Protein AF-A0A3D2IS46-F1 (afdb_monomer)

Mean predicted aligned error: 16.1 Å

Structure (mmCIF, N/CA/C/O backbone):
data_AF-A0A3D2IS46-F1
#
_entry.id   AF-A0A3D2IS46-F1
#
loop_
_atom_site.group_PDB
_atom_site.id
_atom_site.type_symbol
_atom_site.label_atom_id
_atom_site.label_alt_id
_atom_site.label_comp_id
_atom_site.label_asym_id
_atom_site.label_entity_id
_atom_site.label_seq_id
_atom_site.pdbx_PDB_ins_code
_atom_site.Cartn_x
_atom_site.Cartn_y
_atom_site.Cartn_z
_atom_site.occupancy
_atom_site.B_iso_or_equiv
_atom_site.auth_seq_id
_atom_site.auth_comp_id
_atom_site.auth_asym_id
_atom_site.auth_atom_id
_atom_site.pdbx_PDB_model_num
AT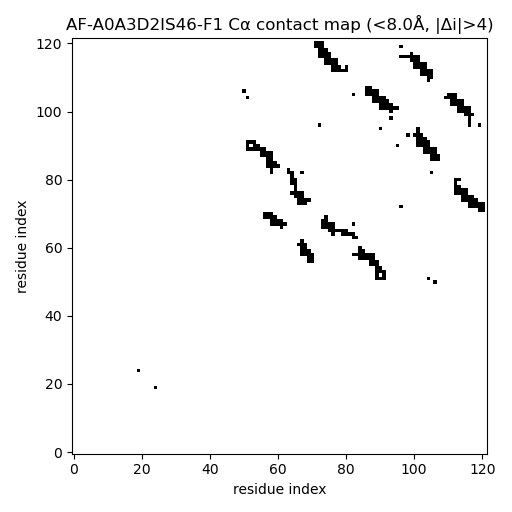OM 1 N N . MET A 1 1 ? -10.924 -4.960 101.931 1.00 41.44 1 MET A N 1
ATOM 2 C CA . MET A 1 1 ? -9.912 -5.355 100.921 1.00 41.44 1 MET A CA 1
ATOM 3 C C . MET A 1 1 ? -10.457 -6.614 100.265 1.00 41.44 1 MET A C 1
ATOM 5 O O . MET A 1 1 ? -10.797 -7.508 101.016 1.00 41.44 1 MET A O 1
ATOM 9 N N . THR A 1 2 ? -10.745 -6.718 98.971 1.00 35.56 2 THR A N 1
ATOM 10 C CA . THR A 1 2 ? -10.039 -6.264 97.760 1.00 35.56 2 THR A 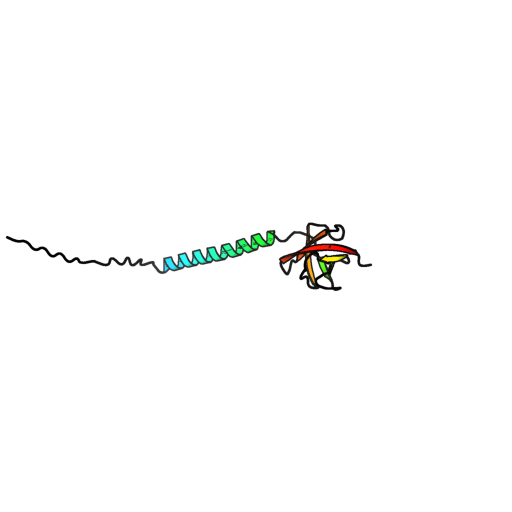CA 1
ATOM 11 C C . THR A 1 2 ? -11.029 -6.116 96.586 1.00 35.56 2 THR A C 1
ATOM 13 O O . THR A 1 2 ? -12.121 -6.670 96.592 1.00 35.56 2 THR A O 1
ATOM 16 N N . VAL A 1 3 ? -10.623 -5.318 95.599 1.00 48.19 3 VAL A N 1
ATOM 17 C CA . VAL A 1 3 ? -11.314 -4.935 94.355 1.00 48.19 3 VAL A CA 1
ATOM 18 C C . VAL A 1 3 ? -11.492 -6.125 93.400 1.00 48.19 3 VAL A C 1
ATOM 20 O O . VAL A 1 3 ? -10.564 -6.916 93.267 1.00 48.19 3 VAL A O 1
ATOM 23 N N . ASN A 1 4 ? -12.584 -6.173 92.622 1.00 39.03 4 ASN A N 1
ATOM 24 C CA . ASN A 1 4 ? -12.470 -6.616 91.228 1.00 39.03 4 ASN A CA 1
ATOM 25 C C . ASN A 1 4 ? -13.453 -5.881 90.297 1.00 39.03 4 ASN A C 1
ATOM 27 O O . ASN A 1 4 ? -14.669 -5.955 90.461 1.00 39.03 4 ASN A O 1
ATOM 31 N N . LYS A 1 5 ? -12.890 -5.140 89.336 1.00 52.72 5 LYS A N 1
ATOM 32 C CA . LYS A 1 5 ? -13.574 -4.521 88.194 1.00 52.72 5 LYS A CA 1
ATOM 33 C C . LYS A 1 5 ? -13.715 -5.590 87.117 1.00 52.72 5 LYS A C 1
ATOM 35 O O . LYS A 1 5 ? -12.710 -6.207 86.808 1.00 52.72 5 LYS A O 1
ATOM 40 N N . ASN A 1 6 ? -14.870 -5.710 86.468 1.00 50.47 6 ASN A N 1
ATOM 41 C CA . ASN A 1 6 ? -14.921 -6.266 85.116 1.00 50.47 6 ASN A CA 1
ATOM 42 C C . ASN A 1 6 ? -15.873 -5.439 84.249 1.00 50.47 6 ASN A C 1
ATOM 44 O O . ASN A 1 6 ? -17.091 -5.465 84.395 1.00 50.47 6 ASN A O 1
ATOM 48 N N . ILE A 1 7 ? -15.239 -4.659 83.379 1.00 55.44 7 ILE A N 1
ATOM 49 C CA . ILE A 1 7 ? -15.796 -3.941 82.237 1.00 55.44 7 ILE A CA 1
ATOM 50 C C . ILE A 1 7 ? -16.002 -4.962 81.111 1.00 55.44 7 ILE A C 1
ATOM 52 O O . ILE A 1 7 ? -15.085 -5.731 80.842 1.00 55.44 7 ILE A O 1
ATOM 56 N N . LEU A 1 8 ? -17.146 -4.929 80.424 1.00 48.12 8 LEU A N 1
ATOM 57 C CA . LEU A 1 8 ? -17.356 -5.514 79.087 1.00 48.12 8 LEU A CA 1
ATOM 58 C C . LEU A 1 8 ? -18.530 -4.753 78.435 1.00 48.12 8 LEU A C 1
ATOM 60 O O . LEU A 1 8 ? -19.684 -5.001 78.756 1.00 48.12 8 LEU A O 1
ATOM 64 N N . ASN A 1 9 ? -18.289 -3.578 77.847 1.00 49.06 9 ASN A N 1
ATOM 65 C CA . ASN A 1 9 ? -17.829 -3.294 76.477 1.00 49.06 9 ASN A CA 1
ATOM 66 C C . ASN A 1 9 ? -18.948 -3.459 75.425 1.00 49.06 9 ASN A C 1
ATOM 68 O O . ASN A 1 9 ? -19.042 -4.474 74.740 1.00 49.06 9 ASN A O 1
ATOM 72 N N . SER A 1 10 ? -19.801 -2.437 75.291 1.00 48.12 10 SER A N 1
ATOM 73 C CA . SER A 1 10 ? -20.742 -2.301 74.177 1.00 48.12 10 SER A CA 1
ATOM 74 C C . SER A 1 10 ? -19.983 -1.823 72.938 1.00 48.12 10 SER A C 1
ATOM 76 O O . SER A 1 10 ? -19.820 -0.622 72.716 1.00 48.12 10 SER A O 1
ATOM 78 N N . ILE A 1 11 ? -19.499 -2.760 72.126 1.00 50.19 11 ILE A N 1
ATOM 79 C CA . ILE A 1 11 ? -19.012 -2.444 70.781 1.00 50.19 11 ILE A CA 1
ATOM 80 C C . ILE A 1 11 ? -20.248 -2.173 69.918 1.00 50.19 11 ILE A C 1
ATOM 82 O O . ILE A 1 11 ? -20.839 -3.074 69.328 1.00 50.19 11 ILE A O 1
ATOM 86 N N . SER A 1 12 ? -20.674 -0.911 69.900 1.00 48.59 12 SER A N 1
ATOM 87 C CA . SER A 1 12 ? -21.627 -0.404 68.920 1.00 48.59 12 SER A CA 1
ATOM 88 C C . SER A 1 12 ? -20.929 -0.387 67.564 1.00 48.59 12 SER A C 1
ATOM 90 O O . SER A 1 12 ? -20.085 0.469 67.299 1.00 48.59 12 SER A O 1
ATOM 92 N N . LEU A 1 13 ? -21.269 -1.352 66.711 1.00 49.56 13 LEU A N 1
ATOM 93 C CA . LEU A 1 13 ? -20.876 -1.377 65.310 1.00 49.56 13 LEU A CA 1
ATOM 94 C C . LEU A 1 13 ? -21.578 -0.206 64.603 1.00 49.56 13 LEU A C 1
ATOM 96 O O . LEU A 1 13 ? -22.715 -0.324 64.152 1.00 49.56 13 LEU A O 1
ATOM 100 N N . ALA A 1 14 ? -20.921 0.952 64.543 1.00 49.22 14 ALA A N 1
ATOM 101 C CA . ALA A 1 14 ? -21.355 2.065 63.709 1.00 49.22 14 ALA A CA 1
ATOM 102 C C . ALA A 1 14 ? -21.094 1.701 62.239 1.00 49.22 14 ALA A C 1
ATOM 104 O O . ALA A 1 14 ? -20.097 2.100 61.642 1.00 49.22 14 ALA A O 1
ATOM 105 N N . GLY A 1 15 ? -21.977 0.883 61.666 1.00 47.28 15 GLY A N 1
ATOM 106 C CA . GLY A 1 15 ? -22.048 0.695 60.226 1.00 47.28 15 GLY A CA 1
ATOM 107 C C . GLY A 1 15 ? -22.488 2.011 59.596 1.00 47.28 15 GLY A C 1
ATOM 108 O O . GLY A 1 15 ? -23.642 2.410 59.740 1.00 47.28 15 GLY A O 1
ATOM 109 N N . SER A 1 16 ? -21.574 2.713 58.927 1.00 51.78 16 SER A N 1
ATOM 110 C CA . SER A 1 16 ? -21.920 3.904 58.158 1.00 51.78 16 SER A CA 1
ATOM 111 C C . SER A 1 16 ? -22.745 3.486 56.939 1.00 51.78 16 SER A C 1
ATOM 113 O O . SER A 1 16 ? -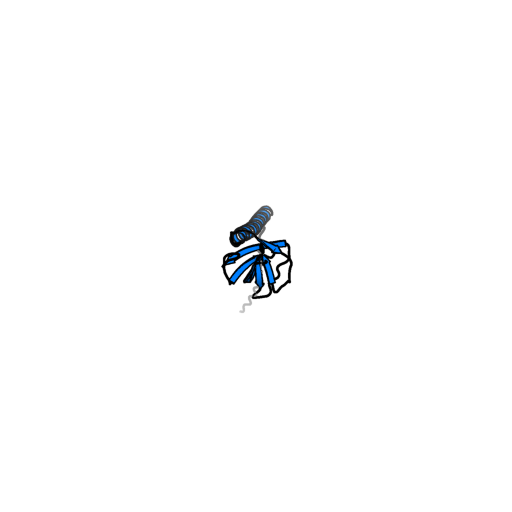22.206 3.086 55.905 1.00 51.78 16 SER A O 1
ATOM 115 N N . THR A 1 17 ? -24.067 3.554 57.045 1.00 54.56 17 THR A N 1
ATOM 116 C CA . THR A 1 17 ? -24.950 3.445 55.884 1.00 54.56 17 THR A CA 1
ATOM 117 C C . THR A 1 17 ? -24.906 4.769 55.128 1.00 54.56 17 THR A C 1
ATOM 119 O O . THR A 1 17 ? -25.565 5.733 55.515 1.00 54.56 17 THR A O 1
ATOM 122 N N . PHE A 1 18 ? -24.120 4.836 54.054 1.00 52.97 18 PHE A N 1
ATOM 123 C CA . PHE A 1 18 ? -24.204 5.931 53.092 1.00 52.97 18 PHE A CA 1
ATOM 124 C C . PHE A 1 1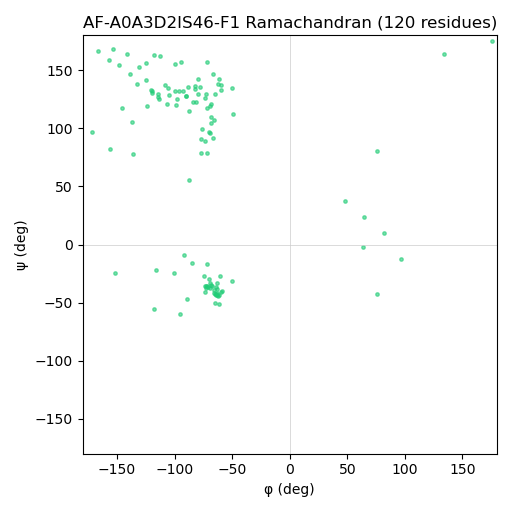8 ? -25.524 5.796 52.323 1.00 52.97 18 PHE A C 1
ATOM 126 O O . PHE A 1 18 ? -25.630 5.027 51.370 1.00 52.97 18 PHE A O 1
ATOM 133 N N . THR A 1 19 ? -26.561 6.516 52.746 1.00 57.25 19 THR A N 1
ATOM 134 C CA . THR A 1 19 ? -27.828 6.616 52.011 1.00 57.25 19 THR A CA 1
ATOM 135 C C . THR A 1 19 ? -27.656 7.571 50.831 1.00 57.25 19 THR A C 1
ATOM 137 O O . THR A 1 19 ? -28.046 8.736 50.867 1.00 57.25 19 THR A O 1
ATOM 140 N N . MET A 1 20 ? -27.039 7.090 49.750 1.00 58.00 20 MET A N 1
ATOM 141 C CA . MET A 1 20 ? -27.043 7.829 48.489 1.00 58.00 20 MET A CA 1
ATOM 142 C C . MET A 1 20 ? -28.459 7.852 47.902 1.00 58.00 20 MET A C 1
ATOM 144 O O . MET A 1 20 ? -29.058 6.817 47.619 1.00 58.00 20 MET A O 1
ATOM 148 N N . SER A 1 21 ? -28.995 9.056 47.702 1.00 61.50 21 SER A N 1
ATOM 149 C CA . SER A 1 21 ? -30.269 9.284 47.014 1.00 61.50 21 SER A CA 1
ATOM 150 C C . SER A 1 21 ? -30.227 8.738 45.580 1.00 61.50 21 SER A C 1
ATOM 152 O O . SER A 1 21 ? -29.261 8.982 44.855 1.00 61.50 21 SER A O 1
ATOM 154 N N . LEU A 1 22 ? -31.304 8.076 45.134 1.00 61.72 22 LEU A N 1
ATOM 155 C CA . LEU A 1 22 ? -31.469 7.559 43.763 1.00 61.72 22 LEU A CA 1
ATOM 156 C C . LEU A 1 22 ? -31.173 8.608 42.674 1.00 61.72 22 LEU A C 1
ATOM 158 O O . LEU A 1 22 ? -30.658 8.263 41.612 1.00 61.72 22 LEU A O 1
ATOM 162 N N . LYS A 1 23 ? -31.438 9.896 42.944 1.00 62.28 23 LYS A N 1
ATOM 163 C CA . LYS A 1 23 ? -31.114 10.996 42.018 1.00 62.28 23 LYS A CA 1
ATOM 164 C C . LYS A 1 23 ? -29.606 11.151 41.801 1.00 62.28 23 LYS A C 1
ATOM 166 O O . LYS A 1 23 ? -29.175 11.440 40.693 1.00 62.28 23 LYS A O 1
ATOM 171 N N . SER A 1 24 ? -28.807 10.941 42.845 1.00 65.00 24 SER A N 1
ATOM 172 C CA . SER A 1 24 ? -27.347 11.060 42.782 1.00 65.00 24 SER A CA 1
ATOM 173 C C . SER A 1 24 ? -26.719 9.888 42.023 1.00 65.00 24 SER A C 1
ATOM 175 O O . SER A 1 24 ? -25.803 10.100 41.233 1.00 65.00 24 SER A O 1
ATOM 177 N N . ILE A 1 25 ? -27.276 8.680 42.166 1.00 73.50 25 ILE A N 1
ATOM 178 C CA . ILE A 1 25 ? -26.854 7.496 41.400 1.00 73.50 25 ILE A CA 1
ATOM 179 C C . ILE A 1 25 ? -27.092 7.711 39.899 1.00 73.50 25 ILE A C 1
ATOM 181 O O . ILE A 1 25 ? -26.200 7.454 39.093 1.00 73.50 25 ILE A O 1
ATOM 185 N N . PHE A 1 26 ? -28.256 8.249 39.521 1.00 74.81 26 PHE A N 1
ATOM 186 C CA . PHE A 1 26 ? -28.570 8.555 38.122 1.00 74.81 26 PHE A CA 1
ATOM 187 C C . PHE A 1 26 ? -27.612 9.583 37.511 1.00 74.81 26 PHE A C 1
ATOM 189 O O . PHE A 1 26 ? -27.142 9.391 36.393 1.00 74.81 26 PHE A O 1
ATOM 196 N N . VAL A 1 27 ? -27.284 10.652 38.242 1.00 78.94 27 VAL A N 1
ATOM 197 C CA . VAL A 1 27 ? -26.349 11.684 37.764 1.00 78.94 27 VAL A CA 1
ATOM 198 C C . VAL A 1 27 ? -24.949 11.109 37.557 1.00 78.94 27 VAL A C 1
ATOM 200 O O . VAL A 1 27 ? -24.324 11.379 36.533 1.00 78.94 27 VAL A O 1
ATOM 203 N N . ILE A 1 28 ? -24.472 10.273 38.482 1.00 78.06 28 ILE A N 1
ATOM 204 C CA . ILE A 1 28 ? -23.165 9.617 38.357 1.00 78.06 28 ILE A CA 1
ATOM 205 C C . ILE A 1 28 ? -23.149 8.662 37.161 1.00 78.06 28 ILE A C 1
ATOM 207 O O . ILE A 1 28 ? -22.188 8.674 36.396 1.00 78.06 28 ILE A O 1
ATOM 211 N N . LEU A 1 29 ? -24.219 7.888 36.952 1.00 79.75 29 LEU A N 1
ATOM 212 C CA . LEU A 1 29 ? -24.333 6.975 35.814 1.00 79.75 29 LEU A CA 1
ATOM 213 C C . LEU A 1 29 ? -24.327 7.729 34.477 1.00 79.75 29 LEU A C 1
ATOM 215 O O . LEU A 1 29 ? -23.633 7.326 33.548 1.00 79.75 29 LEU A O 1
ATOM 219 N N . VAL A 1 30 ? -25.060 8.842 34.389 1.00 80.06 30 VAL A N 1
ATOM 220 C CA . VAL A 1 30 ? -25.096 9.693 33.189 1.00 80.06 30 VAL A CA 1
ATOM 221 C C . VAL A 1 30 ? -23.724 10.307 32.911 1.00 80.06 30 VAL A C 1
ATOM 223 O O . VAL A 1 30 ? -23.268 10.279 31.772 1.00 80.06 30 VAL A O 1
ATOM 226 N N . LEU A 1 31 ? -23.029 10.804 33.936 1.00 77.38 31 LEU A N 1
ATOM 227 C CA . LEU A 1 31 ? -21.670 11.336 33.791 1.00 77.38 31 LEU A CA 1
ATOM 228 C C . LEU A 1 31 ? -20.670 10.259 33.342 1.00 77.38 31 LEU A C 1
ATOM 230 O O . LEU A 1 31 ? -19.822 10.538 32.495 1.00 77.38 31 LEU A O 1
ATOM 234 N N . LEU A 1 32 ? -20.799 9.029 33.853 1.00 72.69 32 LEU A N 1
ATOM 235 C CA . LEU A 1 32 ? -19.991 7.886 33.415 1.00 72.69 32 LEU A CA 1
ATOM 236 C C . LEU A 1 32 ? -20.286 7.498 31.962 1.00 72.69 32 LEU A C 1
ATOM 238 O O . LEU A 1 32 ? -19.374 7.222 31.193 1.00 72.69 32 LEU A O 1
ATOM 242 N N . LEU A 1 33 ? -21.557 7.494 31.563 1.00 71.38 33 LEU A N 1
ATOM 243 C CA . LEU A 1 33 ? -21.944 7.214 30.181 1.00 71.38 33 LEU A CA 1
ATOM 244 C C . LEU A 1 33 ? -21.389 8.274 29.228 1.00 71.38 33 LEU A C 1
ATOM 246 O O . LEU A 1 33 ? -20.862 7.923 28.178 1.00 71.38 33 LEU A O 1
ATOM 250 N N . ILE A 1 34 ? -21.440 9.554 29.606 1.00 71.94 34 ILE A N 1
ATOM 251 C CA . ILE A 1 34 ? -20.892 10.653 28.800 1.00 71.94 34 ILE A CA 1
ATOM 252 C C . ILE A 1 34 ? -19.366 10.550 28.684 1.00 71.94 34 ILE A C 1
ATOM 254 O O . ILE A 1 34 ? -18.839 10.802 27.602 1.00 71.94 34 ILE A O 1
ATOM 258 N N . SER A 1 35 ? -18.644 10.161 29.742 1.00 61.97 35 SER A N 1
ATOM 259 C CA . SER A 1 35 ? -17.184 9.978 29.673 1.00 6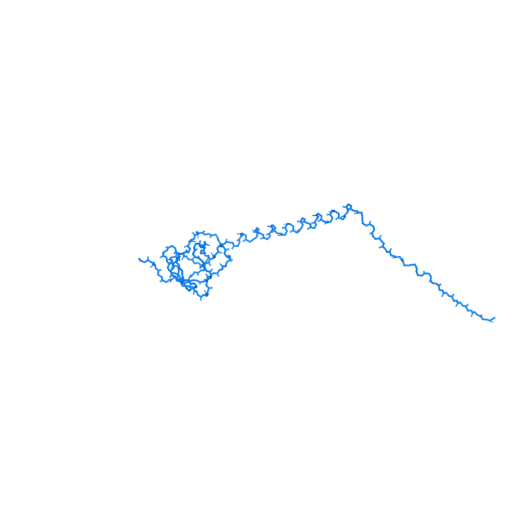1.97 35 SER A CA 1
ATOM 260 C C . SER A 1 35 ? -16.781 8.771 28.817 1.00 61.97 35 SER A C 1
ATOM 262 O O . SER A 1 35 ? -15.829 8.838 28.036 1.00 61.97 35 SER A O 1
ATOM 264 N N . VAL A 1 36 ? -17.541 7.677 28.885 1.00 65.25 36 VAL A N 1
ATOM 265 C CA . VAL A 1 36 ? -17.350 6.517 28.000 1.00 65.25 36 VAL A CA 1
ATOM 266 C C . VAL A 1 36 ? -17.704 6.863 26.547 1.00 65.25 36 VAL A C 1
ATOM 268 O O . VAL A 1 36 ? -17.041 6.407 25.618 1.00 65.25 36 VAL A O 1
ATOM 271 N N . LEU A 1 37 ? -18.709 7.707 26.307 1.00 61.00 37 LEU A N 1
ATOM 272 C CA . LEU A 1 37 ? -19.068 8.117 24.948 1.00 61.00 37 LEU A CA 1
ATOM 273 C C . LEU A 1 37 ? -18.050 9.108 24.358 1.00 61.00 37 LEU A C 1
ATOM 275 O O . LEU A 1 37 ? -17.667 8.977 23.197 1.00 61.00 37 LEU A O 1
ATOM 279 N N . SER A 1 38 ? -17.562 10.064 25.154 1.00 58.78 38 SER A N 1
ATOM 280 C CA . SER A 1 38 ? -16.584 11.066 24.708 1.00 58.78 38 SER A CA 1
ATOM 281 C C . SER A 1 38 ? -15.204 10.470 24.436 1.00 58.78 38 SER A C 1
ATOM 283 O O . SER A 1 38 ? -14.533 10.899 23.496 1.00 58.78 38 SER A O 1
ATOM 285 N N . THR A 1 39 ? -14.801 9.437 25.184 1.00 57.50 39 THR A N 1
ATOM 286 C CA . THR A 1 39 ? -13.587 8.676 24.868 1.00 57.50 39 THR A CA 1
ATOM 287 C C . THR A 1 39 ? -13.707 8.022 23.494 1.00 57.50 39 THR A C 1
ATOM 289 O O . THR A 1 39 ? -12.846 8.260 22.655 1.00 57.50 39 THR A O 1
ATOM 292 N N . ASN A 1 40 ? -14.782 7.293 23.188 1.00 53.16 40 ASN A N 1
ATOM 293 C CA . ASN A 1 40 ? -14.934 6.632 21.883 1.00 53.16 40 ASN A CA 1
ATOM 294 C C . ASN A 1 40 ? -14.892 7.603 20.683 1.00 53.16 40 ASN A C 1
ATOM 296 O O . ASN A 1 40 ? -14.236 7.309 19.684 1.00 53.16 40 ASN A O 1
ATOM 300 N N . VAL A 1 41 ? -15.514 8.782 20.798 1.00 54.41 41 VAL A N 1
ATOM 301 C CA . VAL A 1 41 ? -15.529 9.797 19.721 1.00 54.41 41 VAL A CA 1
ATOM 302 C C . VAL A 1 41 ? -14.158 10.462 19.528 1.00 54.41 41 VAL A C 1
ATOM 304 O O . VAL A 1 41 ? -13.745 10.737 18.401 1.00 54.41 41 VAL A O 1
ATOM 307 N N . ALA A 1 42 ? -13.414 10.700 20.612 1.00 54.12 42 ALA A N 1
ATOM 308 C CA . ALA A 1 42 ? -12.060 11.246 20.521 1.00 54.12 42 ALA A CA 1
ATOM 309 C C . ALA A 1 42 ? -11.076 10.249 19.886 1.00 54.12 42 ALA A C 1
ATOM 311 O O . ALA A 1 42 ? -10.197 10.658 19.128 1.00 54.12 42 ALA A O 1
ATOM 312 N N . HIS A 1 43 ? -11.249 8.948 20.145 1.00 50.94 43 HIS A N 1
ATOM 313 C CA . HIS A 1 43 ? -10.439 7.919 19.500 1.00 50.94 43 HIS A CA 1
ATOM 314 C C . HIS A 1 43 ? -10.713 7.893 17.990 1.00 50.94 43 HIS A C 1
ATOM 316 O O . HIS A 1 43 ? -9.768 8.025 17.217 1.00 50.94 43 HIS A O 1
ATOM 322 N N . SER A 1 44 ? -11.973 7.833 17.539 1.00 52.41 44 SER A N 1
ATOM 323 C CA . SER A 1 44 ? -12.280 7.795 16.097 1.00 52.41 44 SER A CA 1
ATOM 324 C C . SER A 1 44 ? -11.759 9.020 15.329 1.00 52.41 44 SER A C 1
ATOM 326 O O . SER A 1 44 ? -11.175 8.860 14.259 1.00 52.41 44 SER A O 1
ATOM 328 N N . ALA A 1 45 ? -11.880 10.225 15.896 1.00 54.53 45 ALA A N 1
ATOM 329 C CA . ALA A 1 45 ? -11.393 11.459 15.267 1.00 54.53 45 ALA A CA 1
ATOM 330 C C . ALA A 1 45 ? -9.854 11.564 15.224 1.00 54.53 45 ALA A C 1
ATOM 332 O O . ALA A 1 45 ? -9.290 12.175 14.315 1.00 54.53 45 ALA A O 1
ATOM 333 N N . TRP A 1 46 ? -9.153 10.972 16.195 1.00 53.19 46 TRP A N 1
ATOM 334 C CA . TRP A 1 46 ? -7.693 10.879 16.162 1.00 53.19 46 TRP A CA 1
ATOM 335 C C . TRP A 1 46 ? -7.213 9.879 15.100 1.00 53.19 46 TRP A C 1
ATOM 337 O O . TRP A 1 46 ? -6.222 10.139 14.419 1.00 53.19 46 TRP A O 1
ATOM 347 N N . PHE A 1 47 ? -7.950 8.781 14.904 1.00 53.16 47 PHE A N 1
ATOM 348 C CA . PHE A 1 47 ? -7.603 7.749 13.927 1.00 53.16 47 PHE A CA 1
ATOM 349 C C . PHE A 1 47 ? -7.843 8.169 12.473 1.00 53.16 47 PHE A C 1
ATOM 351 O O . PHE A 1 47 ? -7.022 7.838 11.621 1.00 53.16 47 PHE A O 1
ATOM 358 N N . GLU A 1 48 ? -8.883 8.952 12.173 1.00 54.97 48 GLU A N 1
ATOM 359 C CA . GLU A 1 48 ? -9.061 9.513 10.819 1.00 54.97 48 GLU A CA 1
ATOM 360 C C . GLU A 1 48 ? -7.892 10.417 10.403 1.00 54.97 48 GLU A C 1
ATOM 362 O O . GLU A 1 48 ? -7.540 10.496 9.228 1.00 54.97 48 GLU A O 1
ATOM 367 N N . ARG A 1 49 ? -7.214 11.036 11.376 1.00 60.78 49 ARG A N 1
ATOM 368 C CA . ARG A 1 49 ? -6.019 11.855 11.143 1.00 60.78 49 ARG A CA 1
ATOM 369 C C . ARG A 1 49 ? -4.778 11.043 10.763 1.00 60.78 49 ARG A C 1
ATOM 371 O O . ARG A 1 49 ? -3.813 11.629 10.280 1.00 60.78 49 ARG A O 1
ATOM 378 N N . LEU A 1 50 ? -4.784 9.729 11.003 1.00 63.72 50 LEU A N 1
ATOM 379 C CA . LEU A 1 50 ? -3.673 8.822 10.693 1.00 63.72 50 LEU A CA 1
ATOM 380 C C . LEU A 1 50 ? -3.787 8.188 9.305 1.00 63.72 50 LEU A C 1
ATOM 382 O O . LEU A 1 50 ? -2.824 7.555 8.864 1.00 63.72 50 LEU A O 1
ATOM 386 N N . ILE A 1 51 ? -4.925 8.358 8.623 1.00 70.62 51 ILE A N 1
ATOM 387 C CA . ILE A 1 51 ? -5.069 7.937 7.233 1.00 70.62 51 ILE A CA 1
ATOM 388 C C . ILE A 1 51 ? -4.248 8.909 6.374 1.00 70.62 51 ILE A C 1
ATOM 390 O O . ILE A 1 51 ? -4.536 10.113 6.368 1.00 70.62 51 ILE A O 1
ATOM 394 N N . PRO A 1 52 ? -3.209 8.426 5.672 1.00 74.12 52 PRO A N 1
ATOM 395 C CA . PRO A 1 52 ? -2.417 9.275 4.801 1.00 74.12 52 PRO A CA 1
ATOM 396 C C . PRO A 1 52 ? -3.304 9.883 3.713 1.00 74.12 52 PRO A C 1
ATOM 398 O O . PRO A 1 52 ? -4.114 9.201 3.093 1.00 74.12 52 PRO A O 1
ATOM 401 N N . GLN A 1 53 ? -3.166 11.190 3.508 1.00 77.56 53 GLN A N 1
ATOM 402 C CA . GLN A 1 53 ? -3.887 11.917 2.468 1.00 77.56 53 GLN A CA 1
ATOM 403 C C . GLN A 1 53 ? -3.185 11.686 1.126 1.00 77.56 53 GLN A C 1
ATOM 405 O O . GLN A 1 53 ? -1.972 11.878 1.032 1.00 77.56 53 GLN A O 1
ATOM 410 N N . GLY A 1 54 ? -3.927 11.299 0.090 1.00 79.50 54 GLY A N 1
ATOM 411 C CA . GLY A 1 54 ? -3.359 11.049 -1.232 1.00 79.50 54 GLY A CA 1
ATOM 412 C C . GLY A 1 54 ? -4.377 10.523 -2.235 1.00 79.50 54 GLY A C 1
ATOM 413 O O . GLY A 1 54 ? -5.536 10.273 -1.900 1.00 79.50 54 GLY A O 1
ATOM 414 N N . GLU A 1 55 ? -3.932 10.366 -3.480 1.00 86.25 55 GLU A N 1
ATOM 415 C CA . GLU A 1 55 ? -4.716 9.683 -4.505 1.00 86.25 55 GLU A CA 1
ATOM 416 C C . GLU A 1 55 ? -4.954 8.227 -4.095 1.00 86.25 55 GLU A C 1
ATOM 418 O O . GLU A 1 55 ? -4.072 7.555 -3.555 1.00 86.25 55 GLU A O 1
ATOM 423 N N . THR A 1 56 ? -6.180 7.765 -4.323 1.00 90.44 56 THR A N 1
ATOM 424 C CA . THR A 1 56 ? -6.582 6.391 -4.034 1.00 90.44 56 THR A CA 1
ATOM 425 C C . THR A 1 56 ? -6.474 5.562 -5.297 1.00 90.44 56 THR A C 1
ATOM 427 O O . THR A 1 56 ? -7.006 5.942 -6.339 1.00 90.44 56 THR A O 1
ATOM 430 N N . TYR A 1 57 ? -5.846 4.403 -5.172 1.00 90.88 57 TYR A N 1
ATOM 431 C CA . TYR A 1 57 ? -5.660 3.458 -6.257 1.00 90.88 57 TYR A CA 1
ATOM 432 C C . TYR A 1 57 ? -6.359 2.135 -5.957 1.00 90.88 57 TYR A C 1
ATOM 434 O O . TYR A 1 57 ? -6.690 1.846 -4.806 1.00 90.88 57 TYR A O 1
ATOM 442 N N . THR A 1 58 ? -6.573 1.318 -6.988 1.00 90.88 58 THR A N 1
ATOM 443 C CA . THR A 1 58 ? -7.284 0.039 -6.857 1.00 90.88 58 THR A CA 1
ATOM 444 C C . THR A 1 58 ? -6.398 -1.131 -7.253 1.00 90.88 58 THR A C 1
ATOM 446 O O . THR A 1 58 ? -5.783 -1.127 -8.325 1.00 90.88 58 THR A O 1
ATOM 449 N N . VAL A 1 59 ? -6.381 -2.155 -6.402 1.00 89.44 59 VAL A N 1
ATOM 450 C CA . VAL A 1 59 ? -5.634 -3.395 -6.631 1.00 89.44 59 VAL A CA 1
ATOM 451 C C . VAL A 1 59 ? -6.300 -4.244 -7.721 1.00 89.44 59 VAL A C 1
ATOM 453 O O . VAL A 1 59 ? -7.503 -4.518 -7.660 1.00 89.44 59 VAL A O 1
ATOM 456 N N . ARG A 1 60 ? -5.514 -4.680 -8.719 1.00 87.56 60 ARG A N 1
ATOM 457 C CA . ARG A 1 60 ? -5.947 -5.551 -9.833 1.00 87.56 60 ARG A CA 1
ATOM 458 C C . ARG A 1 60 ? -5.296 -6.938 -9.779 1.00 87.56 60 ARG A C 1
ATOM 460 O O . ARG A 1 60 ? -4.293 -7.156 -9.108 1.00 87.56 60 ARG A O 1
ATOM 467 N N . GLU A 1 61 ? -5.888 -7.878 -10.504 1.00 70.69 61 GLU A N 1
ATOM 468 C CA . GLU A 1 61 ? -5.639 -9.317 -10.397 1.00 70.69 61 GLU A CA 1
ATOM 469 C C . GLU A 1 61 ? -4.466 -9.770 -11.287 1.00 70.69 61 GLU A C 1
ATOM 471 O O . GLU A 1 61 ? -4.604 -9.673 -12.501 1.00 70.69 61 GLU A O 1
ATOM 476 N N . ILE A 1 62 ? -3.335 -10.249 -10.724 1.00 60.47 62 ILE A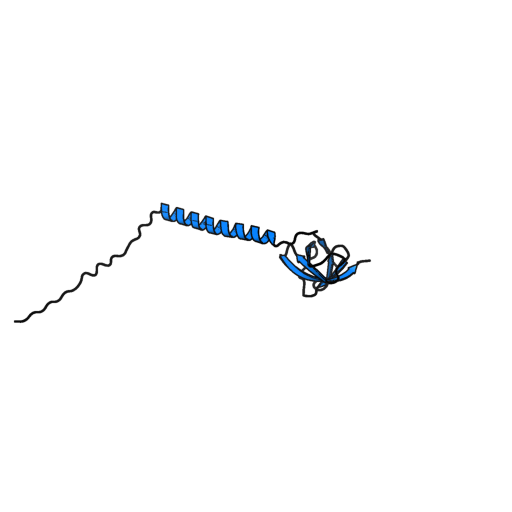 N 1
ATOM 477 C CA . ILE A 1 62 ? -2.416 -11.133 -11.485 1.00 60.47 62 ILE A CA 1
ATOM 478 C C . ILE A 1 62 ? -1.554 -12.163 -10.718 1.00 60.47 62 ILE A C 1
ATOM 480 O O . ILE A 1 62 ? -1.262 -13.136 -11.382 1.00 60.47 62 ILE A O 1
ATOM 484 N N . ASP A 1 63 ? -1.178 -12.073 -9.427 1.00 54.59 63 ASP A N 1
ATOM 485 C CA . ASP A 1 63 ? -0.543 -13.205 -8.673 1.00 54.59 63 ASP A CA 1
ATOM 486 C C . ASP A 1 63 ? -0.404 -12.883 -7.158 1.00 54.59 63 ASP A C 1
ATOM 488 O O . ASP A 1 63 ? 0.528 -12.195 -6.753 1.00 54.59 63 ASP A O 1
ATOM 492 N N . ARG A 1 64 ? -1.349 -13.334 -6.312 1.00 66.06 64 ARG A N 1
ATOM 493 C CA . ARG A 1 64 ? -1.587 -12.802 -4.944 1.00 66.06 64 ARG A CA 1
ATOM 494 C C . ARG A 1 64 ? -0.506 -13.149 -3.890 1.00 66.06 64 ARG A C 1
ATOM 496 O O . ARG A 1 64 ? 0.236 -14.115 -4.026 1.00 66.06 64 ARG A O 1
ATOM 503 N N . ASP A 1 65 ? -0.456 -12.323 -2.841 1.00 64.19 65 ASP A N 1
ATOM 504 C CA . ASP A 1 65 ? 0.462 -12.256 -1.679 1.00 64.19 65 ASP A CA 1
ATOM 505 C C . ASP A 1 65 ? 1.864 -11.684 -1.938 1.00 64.19 65 ASP A C 1
ATOM 507 O O . ASP A 1 65 ? 2.369 -10.901 -1.127 1.00 64.19 65 ASP A O 1
ATOM 511 N N . LEU A 1 66 ? 2.504 -12.062 -3.050 1.00 77.00 66 LEU A N 1
ATOM 512 C CA . LEU A 1 66 ? 3.884 -11.653 -3.354 1.00 77.00 66 LEU A CA 1
ATOM 513 C C . LEU A 1 66 ? 3.975 -10.502 -4.353 1.00 77.00 66 LEU A C 1
ATOM 515 O O . LEU A 1 66 ? 4.976 -9.788 -4.347 1.00 77.00 66 LEU A O 1
ATOM 519 N N . ALA A 1 67 ? 2.964 -10.313 -5.201 1.00 86.38 67 ALA A N 1
ATOM 520 C CA . ALA A 1 67 ? 2.919 -9.201 -6.136 1.00 86.38 67 ALA A CA 1
ATOM 521 C C . ALA A 1 67 ? 1.481 -8.749 -6.411 1.00 86.38 67 ALA A C 1
ATOM 523 O O . ALA A 1 67 ? 0.521 -9.504 -6.298 1.00 86.38 67 ALA A O 1
ATOM 524 N N . PHE A 1 68 ? 1.305 -7.491 -6.784 1.00 88.50 68 PHE A N 1
ATOM 525 C CA . PHE A 1 68 ? -0.005 -6.961 -7.154 1.00 88.50 68 PHE A CA 1
ATOM 526 C C . PHE A 1 68 ? 0.146 -5.795 -8.124 1.00 88.50 68 PHE A C 1
ATOM 528 O O . PHE A 1 68 ? 1.242 -5.285 -8.372 1.00 88.50 68 PHE A O 1
ATOM 535 N N . VAL A 1 69 ? -0.978 -5.392 -8.712 1.00 89.50 69 VAL A N 1
ATOM 536 C CA . VAL A 1 69 ? -1.017 -4.320 -9.703 1.00 89.50 69 VAL A CA 1
ATOM 537 C C . VAL A 1 69 ? -1.785 -3.143 -9.177 1.00 89.50 69 VAL A C 1
ATOM 539 O O . VAL A 1 69 ? -2.938 -3.283 -8.775 1.00 89.50 69 VAL A O 1
ATOM 542 N N . ILE A 1 70 ? -1.166 -1.977 -9.292 1.00 89.12 70 ILE A N 1
ATOM 543 C CA . ILE A 1 70 ? -1.790 -0.694 -9.013 1.00 89.12 70 ILE A CA 1
ATOM 544 C C . ILE A 1 70 ? -1.637 0.152 -10.271 1.00 89.12 70 ILE A C 1
ATOM 546 O O . ILE A 1 70 ? -0.515 0.373 -10.722 1.00 89.12 70 ILE A O 1
ATOM 550 N N . ASP A 1 71 ? -2.752 0.568 -10.873 1.00 88.12 71 ASP A N 1
ATOM 551 C CA . ASP A 1 71 ? -2.787 1.463 -12.042 1.00 88.12 71 ASP A CA 1
ATOM 552 C C . ASP A 1 71 ? -1.847 1.081 -13.200 1.00 88.12 71 ASP A C 1
ATOM 554 O O . ASP A 1 71 ? -1.270 1.909 -13.903 1.00 88.12 71 ASP A O 1
ATOM 558 N N . GLY A 1 72 ? -1.721 -0.226 -13.441 1.00 88.38 72 GLY A N 1
ATOM 559 C CA . GLY A 1 72 ? -0.900 -0.760 -14.527 1.00 88.38 72 GLY A CA 1
ATOM 560 C C . GLY A 1 72 ? 0.590 -0.865 -14.196 1.00 88.38 72 GLY A C 1
ATOM 561 O O . GLY A 1 72 ? 1.381 -1.162 -15.087 1.00 88.38 72 GLY A O 1
ATOM 562 N N . PHE A 1 73 ? 0.991 -0.676 -12.942 1.00 90.56 73 PHE A N 1
ATOM 563 C CA . PHE A 1 73 ? 2.335 -0.979 -12.453 1.00 90.56 73 PHE A CA 1
ATOM 564 C C . PHE A 1 73 ? 2.315 -2.211 -11.553 1.00 90.56 73 PHE A C 1
ATOM 566 O O . PHE A 1 73 ? 1.424 -2.364 -10.720 1.00 90.56 73 PHE A O 1
ATOM 573 N N . ILE A 1 74 ? 3.299 -3.090 -11.739 1.00 91.12 74 ILE A N 1
ATOM 574 C CA . ILE A 1 74 ? 3.500 -4.298 -10.938 1.00 91.12 74 ILE A CA 1
ATOM 575 C C . ILE A 1 74 ? 4.401 -3.949 -9.761 1.00 91.12 74 ILE A C 1
ATOM 577 O O . ILE A 1 74 ? 5.508 -3.429 -9.956 1.00 91.12 74 ILE A O 1
ATOM 581 N N . TYR A 1 75 ? 3.936 -4.294 -8.568 1.00 91.00 75 TYR A N 1
ATOM 582 C CA . TYR A 1 75 ? 4.647 -4.122 -7.316 1.00 91.00 75 TYR A CA 1
ATOM 583 C C . TYR A 1 75 ? 4.864 -5.473 -6.642 1.00 91.00 75 TYR A C 1
ATOM 585 O O . TYR A 1 75 ? 3.909 -6.227 -6.484 1.00 91.00 75 TYR A O 1
ATOM 593 N N . ASP A 1 76 ? 6.099 -5.753 -6.231 1.00 91.19 76 ASP A N 1
ATOM 594 C CA . ASP A 1 76 ? 6.445 -6.931 -5.434 1.00 91.19 76 ASP A CA 1
ATOM 595 C C . ASP A 1 76 ? 6.394 -6.569 -3.937 1.00 91.19 76 ASP A C 1
ATOM 597 O O . ASP A 1 76 ? 6.962 -5.564 -3.501 1.00 91.19 76 ASP A O 1
ATOM 601 N N . ALA A 1 77 ? 5.733 -7.394 -3.137 1.00 89.62 77 ALA A N 1
ATOM 602 C CA . ALA A 1 77 ? 5.616 -7.256 -1.694 1.00 89.62 77 ALA A CA 1
ATOM 603 C C . ALA A 1 77 ? 6.940 -7.628 -1.001 1.00 89.62 77 ALA A C 1
ATOM 605 O O . ALA A 1 77 ? 7.492 -8.710 -1.214 1.00 89.62 77 ALA A O 1
ATOM 606 N N . ARG A 1 78 ? 7.480 -6.739 -0.157 1.00 87.62 78 ARG A N 1
ATOM 607 C CA . ARG A 1 78 ? 8.715 -7.014 0.615 1.00 87.62 78 ARG A CA 1
ATOM 608 C C . ARG A 1 78 ? 8.475 -8.001 1.751 1.00 87.62 78 ARG A C 1
ATOM 610 O O . ARG A 1 78 ? 9.335 -8.824 2.052 1.00 87.62 78 ARG A O 1
ATOM 617 N N . THR A 1 79 ? 7.315 -7.878 2.372 1.00 82.12 79 THR A N 1
ATOM 618 C CA . THR A 1 79 ? 6.734 -8.775 3.372 1.00 82.12 79 THR A CA 1
ATOM 619 C C . THR A 1 79 ? 5.361 -9.184 2.860 1.00 82.12 79 THR A C 1
ATOM 621 O O . THR A 1 79 ? 4.795 -8.431 2.077 1.00 82.12 79 THR A O 1
ATOM 624 N N . SER A 1 80 ? 4.810 -10.324 3.283 1.00 79.56 80 SER A N 1
ATOM 625 C CA . SER A 1 80 ? 3.467 -10.752 2.862 1.00 79.56 80 SER A CA 1
ATOM 626 C C . SER A 1 80 ? 2.447 -9.617 3.030 1.00 79.56 80 SER A C 1
ATOM 628 O O . SER A 1 80 ? 2.182 -9.201 4.157 1.00 79.56 80 SER A O 1
ATOM 630 N N . CYS A 1 81 ? 1.924 -9.099 1.912 1.00 82.25 81 CYS A N 1
ATOM 631 C CA . CYS A 1 81 ? 0.864 -8.092 1.895 1.00 82.25 81 CYS A CA 1
ATOM 632 C C . CYS A 1 81 ? -0.465 -8.804 1.645 1.00 82.25 81 CYS A C 1
ATOM 634 O O . CYS A 1 81 ? -0.642 -9.405 0.586 1.00 82.25 81 CYS A O 1
ATOM 636 N N . PHE A 1 82 ? -1.416 -8.698 2.568 1.00 83.44 82 PHE A N 1
ATOM 637 C CA . PHE A 1 82 ? -2.738 -9.314 2.425 1.00 83.44 82 PHE A CA 1
ATOM 638 C C . PHE A 1 82 ? -3.717 -8.398 1.678 1.00 83.44 82 PH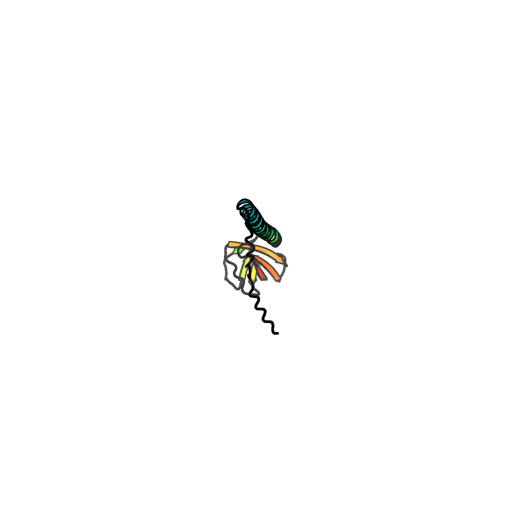E A C 1
ATOM 640 O O . PHE A 1 82 ? -4.780 -8.074 2.192 1.00 83.44 82 PHE A O 1
ATOM 647 N N . LEU A 1 83 ? -3.343 -7.965 0.470 1.00 85.44 83 LEU A N 1
ATOM 648 C CA . LEU A 1 83 ? -4.189 -7.121 -0.379 1.00 85.44 83 LEU A CA 1
ATOM 649 C C . LEU A 1 83 ? -5.075 -7.983 -1.286 1.00 85.44 83 LEU A C 1
ATOM 651 O O . LEU A 1 83 ? -4.589 -8.846 -2.027 1.00 85.44 83 LEU A O 1
ATOM 655 N N . ALA A 1 84 ? -6.376 -7.723 -1.265 1.00 85.31 84 ALA A N 1
ATOM 656 C CA . ALA A 1 84 ? -7.362 -8.321 -2.146 1.00 85.31 84 ALA A CA 1
ATOM 657 C C . ALA A 1 84 ? -7.637 -7.444 -3.379 1.00 85.31 84 ALA A C 1
ATOM 659 O O . ALA A 1 84 ? -7.422 -6.234 -3.419 1.00 85.31 84 ALA A O 1
ATOM 660 N N . VAL A 1 85 ? -8.123 -8.087 -4.443 1.00 87.31 85 VAL A N 1
ATOM 661 C CA . VAL A 1 85 ? -8.561 -7.379 -5.651 1.00 87.31 85 VAL A CA 1
ATOM 662 C C . VAL A 1 85 ? -9.764 -6.509 -5.311 1.00 87.31 85 VAL A C 1
ATOM 664 O O . VAL A 1 85 ? -10.749 -7.003 -4.766 1.00 87.31 85 VAL A O 1
ATOM 667 N N . GLY A 1 86 ? -9.691 -5.236 -5.695 1.00 87.56 86 GLY A N 1
ATOM 668 C CA . GLY A 1 86 ? -10.702 -4.234 -5.367 1.00 87.56 86 GLY A CA 1
ATOM 669 C C . GLY A 1 86 ? -10.372 -3.383 -4.141 1.00 87.56 86 GLY A C 1
ATOM 670 O O . GLY A 1 86 ? -11.006 -2.339 -3.985 1.00 87.56 86 GLY A O 1
ATOM 671 N N . ASP A 1 87 ? -9.367 -3.760 -3.344 1.00 89.25 87 ASP A N 1
ATOM 672 C CA . ASP A 1 87 ? -8.947 -2.964 -2.190 1.00 89.25 87 ASP A CA 1
ATOM 673 C C . ASP A 1 87 ? -8.461 -1.589 -2.635 1.00 89.25 87 ASP A C 1
ATOM 675 O O . ASP A 1 87 ? -7.815 -1.419 -3.686 1.00 89.25 87 ASP A O 1
ATOM 679 N N . ARG A 1 88 ? -8.800 -0.593 -1.818 1.00 90.88 88 ARG A N 1
ATOM 680 C CA . ARG A 1 88 ? -8.424 0.796 -2.055 1.00 90.88 88 ARG A CA 1
ATOM 681 C C . ARG A 1 88 ? -7.196 1.134 -1.244 1.00 90.88 88 ARG A C 1
ATOM 683 O O . ARG A 1 88 ? -7.190 1.021 -0.021 1.00 90.88 88 ARG A O 1
ATOM 690 N N . VAL A 1 89 ? -6.174 1.619 -1.930 1.00 91.31 89 VAL A N 1
ATOM 691 C CA . VAL A 1 89 ? -4.876 1.846 -1.309 1.00 91.31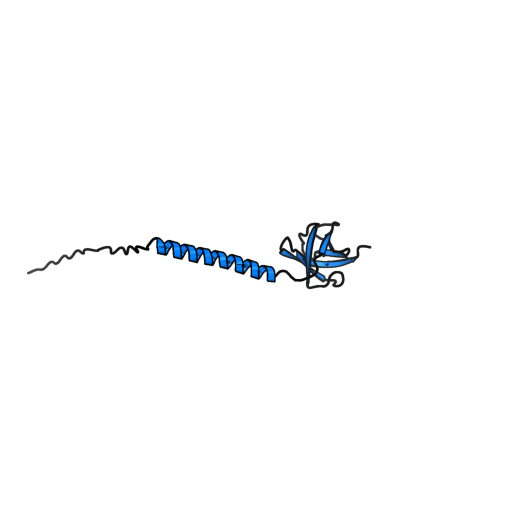 89 VAL A CA 1
ATOM 692 C C . VAL A 1 89 ? -4.323 3.233 -1.605 1.00 91.31 89 VAL A C 1
ATOM 694 O O . VAL A 1 89 ? -4.619 3.824 -2.645 1.00 91.31 89 VAL A O 1
ATOM 697 N N . ILE A 1 90 ? -3.494 3.747 -0.698 1.00 92.56 90 ILE A N 1
ATOM 698 C CA . ILE A 1 90 ? -2.820 5.047 -0.818 1.00 92.56 90 ILE A CA 1
ATOM 699 C C . ILE A 1 90 ? -1.310 4.856 -0.662 1.00 92.56 90 ILE A C 1
ATOM 701 O O . ILE A 1 90 ? -0.850 4.086 0.178 1.00 92.56 90 ILE A O 1
ATOM 705 N N . PHE A 1 91 ? -0.522 5.588 -1.446 1.00 90.31 91 PHE A N 1
ATOM 706 C CA . PHE A 1 91 ? 0.930 5.659 -1.274 1.00 90.31 91 PHE A CA 1
ATOM 707 C C . PHE A 1 91 ? 1.273 6.714 -0.221 1.00 90.31 91 PHE A C 1
ATOM 709 O O . PHE A 1 91 ? 0.898 7.875 -0.380 1.00 90.31 91 PHE A O 1
ATOM 716 N N . PHE A 1 92 ? 1.985 6.329 0.843 1.00 83.31 92 PHE A N 1
ATOM 717 C CA . PHE A 1 92 ? 2.309 7.258 1.940 1.00 83.31 92 PHE A CA 1
ATOM 718 C C . PHE A 1 92 ? 3.808 7.531 2.127 1.00 83.31 92 PHE A C 1
ATOM 720 O O . PHE A 1 92 ? 4.182 8.572 2.659 1.00 83.31 92 PHE A O 1
ATOM 727 N N . GLU A 1 93 ? 4.670 6.639 1.646 1.00 83.88 93 GLU A N 1
ATOM 728 C CA . GLU A 1 93 ? 6.130 6.780 1.678 1.00 83.88 93 GLU A CA 1
ATOM 729 C C . GLU A 1 93 ? 6.690 6.358 0.323 1.00 83.88 93 GLU A C 1
ATOM 731 O O . GLU A 1 93 ? 7.145 5.233 0.149 1.00 83.88 93 GLU A O 1
ATOM 736 N N . GLY A 1 94 ? 6.587 7.244 -0.664 1.00 84.19 94 GLY A N 1
ATOM 737 C CA . GLY A 1 94 ? 7.015 6.994 -2.039 1.00 84.19 94 GLY A CA 1
ATOM 738 C C . GLY A 1 94 ? 5.965 7.439 -3.050 1.00 84.19 94 GLY A C 1
ATOM 739 O O . GLY A 1 94 ? 4.809 7.689 -2.712 1.00 84.19 94 GLY A O 1
ATOM 740 N N . ARG A 1 95 ? 6.382 7.567 -4.304 1.00 86.56 95 ARG A N 1
ATOM 741 C CA . ARG A 1 95 ? 5.555 8.035 -5.414 1.00 86.56 95 ARG A CA 1
ATOM 742 C C . ARG A 1 95 ? 5.156 6.870 -6.303 1.00 86.56 95 ARG A C 1
ATOM 744 O O . ARG A 1 95 ? 6.009 6.117 -6.784 1.00 86.56 95 ARG A O 1
ATOM 751 N N . HIS A 1 96 ? 3.855 6.782 -6.560 1.00 88.25 96 HIS A N 1
ATOM 752 C CA . HIS A 1 96 ? 3.269 5.851 -7.513 1.00 88.25 96 HIS A CA 1
ATOM 753 C C . HIS A 1 96 ? 3.987 5.922 -8.875 1.00 88.25 96 HIS A C 1
ATOM 755 O O . HIS A 1 96 ? 4.292 7.005 -9.369 1.00 88.25 96 HIS A O 1
ATOM 761 N N . GLY A 1 97 ? 4.301 4.764 -9.462 1.00 85.81 97 GLY A N 1
ATOM 762 C CA . GLY A 1 97 ? 4.965 4.625 -10.764 1.00 85.81 97 GLY A CA 1
ATOM 763 C C . GLY A 1 97 ? 6.394 5.180 -10.894 1.00 85.81 97 GLY A C 1
ATOM 764 O O . GLY A 1 97 ? 6.978 5.043 -11.968 1.00 85.81 97 GLY A O 1
ATOM 765 N N . ILE A 1 98 ? 6.966 5.799 -9.851 1.00 87.31 98 ILE A N 1
ATOM 766 C CA . ILE A 1 98 ? 8.272 6.480 -9.920 1.00 87.31 98 ILE A CA 1
ATOM 767 C C . ILE A 1 98 ? 9.287 5.837 -8.979 1.00 87.31 98 ILE A C 1
ATOM 769 O O . ILE A 1 98 ? 10.380 5.470 -9.410 1.00 87.31 98 ILE A O 1
ATOM 773 N N . ASP A 1 99 ? 8.960 5.736 -7.691 1.00 89.44 99 ASP A N 1
ATOM 774 C CA . ASP A 1 99 ? 9.942 5.309 -6.699 1.00 89.44 99 ASP A CA 1
ATOM 775 C C . ASP A 1 99 ? 10.059 3.780 -6.673 1.00 89.44 99 ASP A C 1
ATOM 777 O O . ASP A 1 99 ? 9.063 3.057 -6.656 1.00 89.44 99 ASP A O 1
ATOM 781 N N . TYR A 1 100 ? 11.302 3.282 -6.659 1.00 90.00 100 TYR A N 1
ATOM 782 C CA . TYR A 1 100 ? 11.580 1.841 -6.651 1.00 90.00 100 TYR A CA 1
ATOM 783 C C . TYR A 1 100 ? 11.051 1.147 -5.394 1.00 90.00 100 TYR A C 1
ATOM 785 O O . TYR A 1 100 ? 10.639 -0.003 -5.460 1.00 90.00 100 TYR A O 1
ATOM 793 N N . ARG A 1 101 ? 11.058 1.836 -4.249 1.00 91.31 101 ARG A N 1
ATOM 794 C CA . ARG A 1 101 ? 10.494 1.358 -2.986 1.00 91.31 101 ARG A CA 1
ATOM 795 C C . ARG A 1 101 ? 9.417 2.327 -2.543 1.00 91.31 101 ARG A C 1
ATOM 797 O O . ARG A 1 101 ? 9.666 3.531 -2.522 1.00 91.31 101 ARG A O 1
ATOM 804 N N . ALA A 1 102 ? 8.274 1.789 -2.150 1.00 91.50 102 ALA A N 1
ATOM 805 C CA . ALA A 1 102 ? 7.196 2.573 -1.587 1.00 91.50 102 ALA A CA 1
ATOM 806 C C . ALA A 1 102 ? 6.497 1.836 -0.444 1.00 91.50 102 ALA A C 1
ATOM 808 O O . ALA A 1 102 ? 6.627 0.617 -0.313 1.00 91.50 102 ALA A O 1
ATOM 809 N N . THR A 1 103 ? 5.726 2.576 0.347 1.00 91.44 103 THR A N 1
ATOM 810 C CA . THR A 1 103 ? 4.801 1.990 1.318 1.00 91.44 103 THR A CA 1
ATOM 811 C C . THR A 1 103 ? 3.362 2.287 0.919 1.00 91.44 103 THR A C 1
ATOM 813 O O . THR A 1 103 ? 2.975 3.445 0.720 1.00 91.44 103 THR A O 1
ATOM 816 N N . VAL A 1 104 ? 2.583 1.217 0.802 1.00 90.94 104 VAL A N 1
ATOM 817 C CA . VAL A 1 104 ? 1.165 1.224 0.459 1.00 90.94 104 VAL A CA 1
ATOM 818 C C . VAL A 1 104 ? 0.362 1.072 1.745 1.00 90.94 104 VAL A C 1
ATOM 820 O O . VAL A 1 104 ? 0.671 0.226 2.581 1.00 90.94 104 VAL A O 1
ATOM 823 N N . TYR A 1 105 ? -0.642 1.920 1.919 1.00 91.12 105 TYR A N 1
ATOM 824 C CA . TYR A 1 105 ? -1.603 1.850 3.009 1.00 91.12 105 TYR A CA 1
ATOM 825 C C . TYR A 1 105 ? -2.935 1.351 2.471 1.00 91.12 105 TYR A C 1
ATOM 827 O O . TYR A 1 105 ? -3.503 1.983 1.580 1.00 91.12 105 TYR A O 1
ATOM 835 N N . ASP A 1 106 ? -3.418 0.242 3.008 1.00 88.94 106 ASP A N 1
ATOM 836 C CA . ASP A 1 106 ? -4.741 -0.285 2.709 1.00 88.94 106 ASP A CA 1
ATOM 837 C C . ASP A 1 106 ? -5.792 0.454 3.543 1.00 88.94 106 ASP A C 1
ATOM 839 O O . ASP A 1 106 ? -5.712 0.501 4.771 1.00 88.94 106 ASP A O 1
ATOM 843 N N . LEU A 1 107 ? -6.769 1.065 2.875 1.00 87.06 107 LEU A N 1
ATOM 844 C CA . LEU A 1 107 ? -7.846 1.799 3.536 1.00 87.06 107 LEU A CA 1
ATOM 845 C C . LEU A 1 107 ? -8.875 0.878 4.190 1.00 87.06 107 LEU A C 1
ATOM 847 O O . LEU A 1 107 ? -9.531 1.289 5.154 1.00 87.06 107 LEU A O 1
ATOM 851 N N . ASP A 1 108 ? -9.029 -0.333 3.667 1.00 84.38 108 ASP A N 1
ATOM 852 C CA . ASP A 1 108 ? -10.063 -1.271 4.070 1.00 84.38 108 ASP A CA 1
ATOM 853 C C . ASP A 1 108 ? -9.555 -2.146 5.237 1.00 84.38 108 ASP A C 1
ATOM 855 O O . ASP A 1 108 ? -10.221 -2.212 6.276 1.00 84.38 108 ASP A O 1
ATOM 859 N N . SER A 1 109 ? -8.337 -2.707 5.151 1.00 81.88 109 SER A N 1
ATOM 860 C CA . SER A 1 109 ? -7.707 -3.445 6.271 1.00 81.88 109 SER A CA 1
ATOM 861 C C . SER A 1 109 ? -6.957 -2.563 7.280 1.00 81.88 109 SER A C 1
ATOM 863 O O . SER A 1 109 ? -6.709 -2.990 8.409 1.00 81.88 109 SER A O 1
ATOM 865 N N . ARG A 1 110 ? -6.648 -1.308 6.917 1.00 83.69 110 ARG A N 1
ATOM 866 C CA . ARG A 1 110 ? -5.871 -0.341 7.725 1.00 83.69 110 ARG A CA 1
ATOM 867 C C . ARG A 1 110 ? -4.423 -0.753 7.980 1.00 83.69 110 ARG A C 1
ATOM 869 O O . ARG A 1 110 ? -3.805 -0.267 8.934 1.00 83.69 110 ARG A O 1
ATOM 876 N N . GLU A 1 111 ? -3.866 -1.598 7.123 1.00 84.88 111 GLU A N 1
ATOM 877 C CA . GLU A 1 111 ? -2.490 -2.073 7.226 1.00 84.88 111 GLU A CA 1
ATOM 878 C C . GLU A 1 111 ? -1.537 -1.323 6.290 1.00 84.88 111 GLU A C 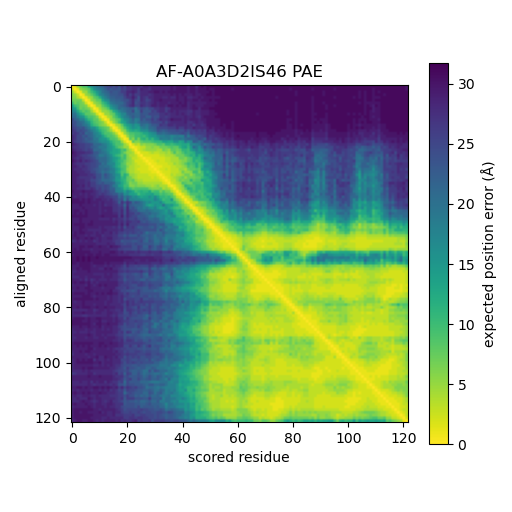1
ATOM 880 O O . GLU A 1 111 ? -1.920 -0.736 5.277 1.00 84.88 111 GLU A O 1
ATOM 885 N N . ARG A 1 112 ? -0.254 -1.315 6.660 1.00 88.75 112 ARG A N 1
ATOM 886 C CA . ARG A 1 112 ? 0.833 -0.775 5.838 1.00 88.75 112 ARG A CA 1
ATOM 887 C C . ARG A 1 112 ? 1.619 -1.933 5.268 1.00 88.75 112 ARG A C 1
ATOM 889 O O . ARG A 1 112 ? 2.006 -2.824 6.019 1.00 88.75 112 ARG A O 1
ATOM 896 N N . CYS A 1 113 ? 1.933 -1.862 3.984 1.00 89.19 113 CYS A N 1
ATOM 897 C CA . CYS A 1 113 ? 2.805 -2.831 3.359 1.00 89.19 113 CYS A CA 1
ATOM 898 C C . CYS A 1 113 ? 3.887 -2.172 2.515 1.00 89.19 113 CYS A C 1
ATOM 900 O O . CYS A 1 113 ? 3.640 -1.205 1.794 1.00 89.19 113 CYS A O 1
ATOM 902 N N . GLU A 1 114 ? 5.103 -2.701 2.616 1.00 92.19 114 GLU A N 1
ATOM 903 C CA . GLU A 1 114 ? 6.242 -2.246 1.831 1.00 92.19 114 GLU A CA 1
ATOM 904 C C . GLU A 1 114 ? 6.320 -2.980 0.501 1.00 92.19 114 GLU A C 1
ATOM 906 O O . GLU A 1 114 ? 6.204 -4.206 0.428 1.00 92.19 114 GLU A O 1
ATOM 911 N N . VAL A 1 115 ? 6.566 -2.216 -0.555 1.00 91.75 115 VAL A N 1
ATOM 912 C CA . VAL A 1 115 ? 6.389 -2.683 -1.924 1.00 91.75 115 VAL A CA 1
ATOM 913 C C . VAL A 1 115 ? 7.541 -2.187 -2.788 1.00 91.75 115 VAL A C 1
ATOM 915 O O . VAL A 1 115 ? 8.078 -1.096 -2.565 1.00 91.75 115 VAL A O 1
ATOM 918 N N . LEU A 1 116 ? 7.941 -2.984 -3.774 1.00 93.75 116 LEU A N 1
ATOM 919 C CA . LEU A 1 116 ? 8.969 -2.636 -4.747 1.00 93.75 116 LEU A CA 1
ATOM 920 C C . LEU A 1 116 ? 8.371 -2.525 -6.142 1.00 93.75 116 LEU A C 1
ATOM 922 O O . LEU A 1 116 ? 7.738 -3.460 -6.621 1.00 93.75 116 LEU A O 1
ATOM 926 N N . LEU A 1 117 ? 8.603 -1.402 -6.814 1.00 93.19 117 LEU A N 1
ATOM 927 C CA . LEU A 1 117 ? 8.201 -1.217 -8.200 1.00 93.19 117 LEU A CA 1
ATOM 928 C C . LEU A 1 117 ? 9.046 -2.119 -9.101 1.00 93.19 117 LEU A C 1
ATOM 930 O O . LEU A 1 117 ? 10.266 -1.967 -9.185 1.00 93.19 117 LEU A O 1
ATOM 934 N N . ARG A 1 118 ? 8.383 -3.025 -9.818 1.00 90.81 118 ARG A N 1
ATOM 935 C CA . ARG A 1 118 ? 9.052 -3.960 -10.722 1.00 90.81 118 ARG A CA 1
ATOM 936 C C . ARG A 1 118 ? 9.078 -3.448 -12.152 1.00 90.81 118 ARG A C 1
ATOM 938 O O . ARG A 1 118 ? 10.140 -3.318 -12.754 1.00 90.81 118 ARG A O 1
ATOM 945 N N . ARG A 1 119 ? 7.895 -3.211 -12.720 1.00 90.06 119 ARG A N 1
ATOM 946 C CA . ARG A 1 119 ? 7.721 -2.722 -14.096 1.00 90.06 119 ARG A CA 1
ATOM 947 C C . ARG A 1 119 ? 6.295 -2.247 -14.341 1.00 90.06 119 ARG A C 1
ATOM 949 O O . ARG A 1 119 ? 5.382 -2.584 -13.593 1.00 90.06 119 ARG A O 1
ATOM 956 N N . ARG A 1 120 ? 6.097 -1.542 -15.452 1.00 89.88 120 ARG A N 1
ATOM 957 C CA . ARG A 1 120 ? 4.770 -1.265 -16.011 1.00 89.88 120 ARG A CA 1
ATOM 958 C C . ARG A 1 120 ? 4.258 -2.480 -16.798 1.00 89.88 120 ARG A C 1
ATOM 960 O O . ARG A 1 120 ? 5.045 -3.143 -17.472 1.00 89.88 120 ARG A O 1
ATOM 967 N N . LEU A 1 121 ? 2.962 -2.761 -16.711 1.00 84.12 121 LEU A N 1
ATOM 968 C CA . LEU A 1 121 ? 2.249 -3.669 -17.608 1.00 84.12 121 LEU A CA 1
ATOM 969 C C . LEU A 1 121 ? 2.197 -3.024 -18.994 1.00 84.12 121 LEU A C 1
ATOM 971 O O . LEU A 1 121 ? 1.565 -1.981 -19.171 1.00 84.12 121 LEU A O 1
ATOM 975 N N . SER A 1 122 ? 2.945 -3.608 -19.927 1.00 77.88 122 SER A N 1
ATOM 976 C CA . SER A 1 122 ? 2.947 -3.273 -21.354 1.00 77.88 122 SER A CA 1
ATOM 977 C C . SER A 1 122 ? 1.770 -3.909 -22.070 1.00 77.88 122 SER A C 1
ATOM 979 O O . SER A 1 122 ? 1.574 -5.121 -21.819 1.00 77.88 122 SER A O 1
#

pLDDT: mean 74.28, std 16.24, range [35.56, 93.75]

Secondary structure (DSSP, 8-state):
---------------------HHHHHHHHHHHHHHHHHHHHHHHHHHHTTSPPS-EEEEE-SSTTTEEEETTEEEEESS---PPTT-EEEEEES-TTT-SEEEEEETTT--EEEEEEEEE--

Foldseek 3Di:
DDDDDDDDDDPPPPPPDPPDDPVNVVVVVVVVVVVVVVVVVVVVVVVVVVPADADKWFWDDDDAQQWIDTPQWIKGFPHGDHDDGGWIWGWRADDPPPDQWTWIATPVVRDITIIGTDGGRD

Solvent-accessible surface area (backbone atoms only — not comparable to full-atom values): 7431 Å² total; per-residue (Å²): 139,84,88,84,88,84,89,84,80,86,81,75,81,81,75,82,77,81,82,75,53,72,70,58,55,51,53,52,51,52,54,50,51,51,54,58,50,50,50,56,54,54,51,54,61,55,52,62,70,68,56,74,83,64,72,76,41,50,34,44,88,83,53,79,44,50,33,41,28,47,90,53,30,35,30,37,37,76,51,88,34,93,72,53,73,68,43,44,30,27,54,73,49,49,49,84,99,69,40,56,57,29,30,38,33,34,71,82,83,69,45,76,37,46,33,30,57,72,48,68,70,127

Radius of gyration: 32.68 Å; Cα contacts (8 Å, |Δi|>4): 174; chains: 1; bounding box: 43×25×122 Å

Nearest PDB structures (foldseek):
  4eik-assembly1_A  TM=6.634E-01  e=1.625E+00  Homo sapiens
  4d8d-assembly2_C  TM=5.417E-01  e=1.904E+00  Homo sapiens
  3zl7-assembly1_C  TM=5.942E-01  e=3.987E+00  synthetic construct
  7mku-assembly1_B  TM=4.002E-01  e=2.116E+00  Arabidopsis thaliana
  3wew-assembly1_A  TM=4.405E-01  e=5.192E+00  Mycobacterium tuberculosis H37Rv

Sequence (122 aa):
MTVNKNILNSISLAGSTFTMSLKSIFVILVLLLISVLSTNVAHSAWFERLIPQGETYTVREIDRDLAFVIDGFIYDARTSCFLAVGDRVIFFEGRHGIDYRATVYDLDSRERCEVLLRRRLS